Protein AF-X1S1Y2-F1 (afdb_monomer)

Sequence (60 aa):
MTREKAIEILKLAISDPDLVGAVDLMDAQNLGIEALKRCQLARKETSFVGPGLLPGETES

Organism: NCBI:txid412755

Solvent-accessible surface area (backbone atoms only — not comparable to full-atom v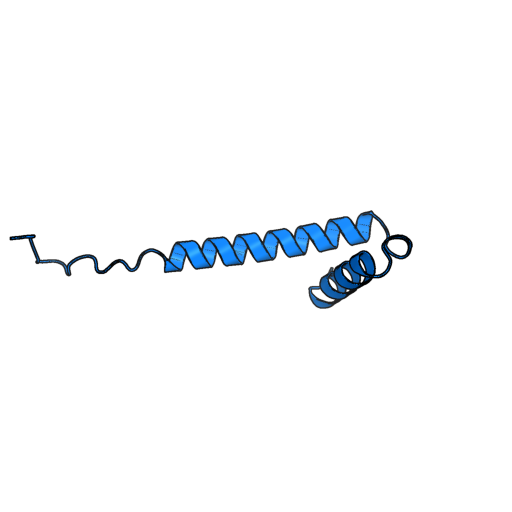alues): 3717 Å² total; per-residue (Å²): 136,54,73,68,58,29,51,51,51,54,51,40,42,72,77,44,50,90,81,48,55,70,66,64,49,50,55,27,49,52,53,51,52,51,52,49,52,51,54,49,51,53,51,56,65,66,67,72,71,64,92,67,68,60,99,86,66,73,91,130

Structure (mmCIF, N/CA/C/O backbone):
data_AF-X1S1Y2-F1
#
_entry.id   AF-X1S1Y2-F1
#
loop_
_atom_site.group_PDB
_atom_site.id
_atom_site.type_symbol
_atom_site.label_atom_id
_atom_site.label_alt_id
_atom_site.label_comp_id
_atom_site.label_asym_id
_atom_site.label_entity_id
_atom_site.label_seq_id
_atom_site.pdbx_PDB_ins_code
_atom_site.Cartn_x
_atom_site.Cartn_y
_atom_site.Cartn_z
_atom_site.occupancy
_atom_site.B_iso_or_equiv
_atom_site.auth_seq_id
_atom_site.auth_comp_id
_atom_site.auth_asym_id
_atom_site.auth_atom_id
_atom_site.pdbx_PDB_model_num
ATOM 1 N N . MET A 1 1 ? -6.776 -6.228 -5.398 1.00 83.62 1 MET A N 1
ATOM 2 C CA . MET A 1 1 ? -5.425 -6.595 -4.914 1.00 83.62 1 MET A CA 1
ATOM 3 C C . MET A 1 1 ? -5.523 -7.260 -3.542 1.00 83.62 1 MET A C 1
ATOM 5 O O . MET A 1 1 ? -6.434 -6.917 -2.801 1.00 83.62 1 MET A O 1
ATOM 9 N N . THR A 1 2 ? -4.639 -8.210 -3.209 1.00 94.12 2 THR A N 1
ATOM 10 C CA . THR A 1 2 ? -4.576 -8.851 -1.878 1.00 94.12 2 THR A CA 1
ATOM 11 C C . THR A 1 2 ? -3.646 -8.089 -0.927 1.00 94.12 2 THR A C 1
ATOM 13 O O . THR A 1 2 ? -2.786 -7.325 -1.369 1.00 94.12 2 THR A O 1
ATOM 16 N N . ARG A 1 3 ? -3.790 -8.315 0.388 1.00 92.62 3 ARG A N 1
ATOM 17 C CA . ARG A 1 3 ? -2.922 -7.710 1.414 1.00 92.62 3 ARG A CA 1
ATOM 18 C C . ARG A 1 3 ? -1.451 -8.087 1.222 1.00 92.62 3 ARG A C 1
ATOM 20 O O . ARG A 1 3 ? -0.594 -7.220 1.332 1.00 92.62 3 ARG A O 1
ATOM 27 N N . GLU A 1 4 ? -1.162 -9.360 0.961 1.00 96.00 4 GLU A N 1
ATOM 28 C CA . GLU A 1 4 ? 0.215 -9.851 0.800 1.00 96.00 4 GLU A CA 1
ATOM 29 C C . GLU A 1 4 ? 0.901 -9.180 -0.389 1.00 96.00 4 GLU A C 1
ATOM 31 O O . GLU A 1 4 ? 1.983 -8.621 -0.233 1.00 96.00 4 GLU A O 1
ATOM 36 N N . LYS A 1 5 ? 0.209 -9.110 -1.532 1.00 95.31 5 LYS A N 1
ATOM 37 C CA . LYS A 1 5 ? 0.722 -8.449 -2.734 1.00 95.31 5 LYS A CA 1
ATOM 38 C C . LYS A 1 5 ? 0.967 -6.954 -2.512 1.00 95.31 5 LYS A C 1
ATOM 40 O O . LYS A 1 5 ? 1.990 -6.433 -2.940 1.00 95.31 5 LYS A O 1
ATOM 45 N N . ALA A 1 6 ? 0.071 -6.266 -1.801 1.00 96.06 6 ALA A N 1
ATOM 46 C CA . ALA A 1 6 ? 0.275 -4.861 -1.450 1.00 96.06 6 ALA A CA 1
ATOM 47 C C . ALA A 1 6 ? 1.525 -4.664 -0.570 1.00 96.06 6 ALA A C 1
ATOM 49 O O . ALA A 1 6 ? 2.281 -3.722 -0.782 1.00 96.06 6 ALA A O 1
ATOM 50 N N . ILE A 1 7 ? 1.782 -5.563 0.389 1.00 96.12 7 ILE A N 1
ATOM 51 C CA . ILE A 1 7 ? 2.988 -5.509 1.231 1.00 96.12 7 ILE A CA 1
ATOM 52 C C . ILE A 1 7 ? 4.252 -5.730 0.395 1.00 96.12 7 ILE A C 1
ATOM 54 O O . ILE A 1 7 ? 5.237 -5.026 0.604 1.00 96.12 7 ILE A O 1
ATOM 58 N N . GLU A 1 8 ? 4.245 -6.685 -0.534 1.00 96.69 8 GLU A N 1
ATOM 59 C CA . GLU A 1 8 ? 5.379 -6.934 -1.434 1.00 96.69 8 GLU A CA 1
ATOM 60 C C . GLU A 1 8 ? 5.678 -5.725 -2.321 1.00 96.69 8 GLU A C 1
ATOM 62 O O . GLU A 1 8 ? 6.826 -5.297 -2.382 1.00 96.69 8 GLU A O 1
ATOM 67 N N . ILE A 1 9 ? 4.647 -5.124 -2.924 1.00 96.50 9 ILE A N 1
ATOM 68 C CA . ILE A 1 9 ? 4.776 -3.907 -3.736 1.00 96.50 9 ILE A C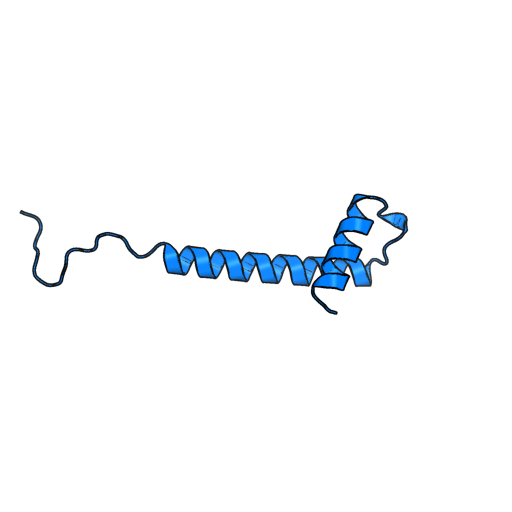A 1
ATOM 69 C C . ILE A 1 9 ? 5.356 -2.758 -2.909 1.00 96.50 9 ILE A C 1
ATOM 71 O O . ILE A 1 9 ? 6.289 -2.097 -3.351 1.00 96.50 9 ILE A O 1
ATOM 75 N N . LEU A 1 10 ? 4.846 -2.532 -1.693 1.00 95.62 10 LEU A N 1
ATOM 76 C CA . LEU A 1 10 ? 5.347 -1.467 -0.819 1.00 95.62 10 LEU A CA 1
ATOM 77 C C . LEU A 1 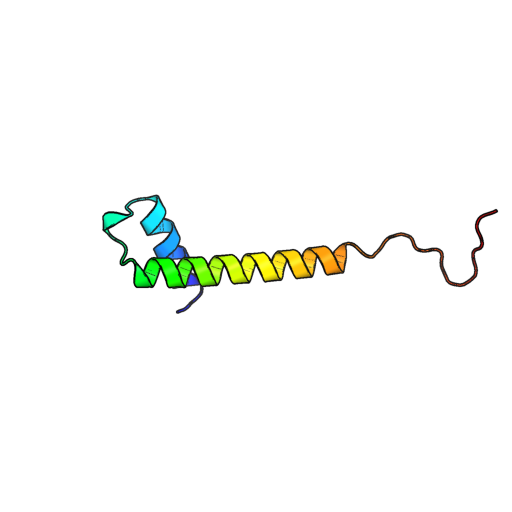10 ? 6.800 -1.708 -0.397 1.00 95.62 10 LEU A C 1
ATOM 79 O O . LEU A 1 10 ? 7.586 -0.767 -0.364 1.00 95.62 10 LEU A O 1
ATOM 83 N N . LYS A 1 11 ? 7.173 -2.955 -0.088 1.00 97.25 11 LYS A N 1
ATOM 84 C CA . LYS A 1 11 ? 8.563 -3.314 0.226 1.00 97.25 11 LYS A CA 1
ATOM 85 C C . LYS A 1 11 ? 9.476 -3.093 -0.974 1.00 97.25 11 LYS A C 1
ATOM 87 O O . LYS A 1 11 ? 10.534 -2.494 -0.811 1.00 97.25 11 LYS A O 1
ATOM 92 N N . LEU A 1 12 ? 9.057 -3.540 -2.157 1.00 96.94 12 LEU A N 1
ATOM 93 C CA . LEU A 1 12 ? 9.816 -3.353 -3.385 1.00 96.94 12 LEU A CA 1
ATOM 94 C C . LEU A 1 12 ? 9.984 -1.867 -3.691 1.00 96.94 12 LEU A C 1
ATOM 96 O O . LEU A 1 12 ? 11.104 -1.447 -3.910 1.00 96.94 12 LEU A O 1
ATOM 100 N N . ALA A 1 13 ? 8.934 -1.054 -3.571 1.00 95.94 13 ALA A N 1
ATOM 101 C CA . ALA A 1 13 ? 9.016 0.388 -3.804 1.00 95.94 13 ALA A CA 1
ATOM 102 C C . ALA A 1 13 ? 9.979 1.117 -2.845 1.00 95.94 13 ALA A C 1
ATOM 104 O O . ALA A 1 13 ? 10.515 2.164 -3.197 1.00 95.94 13 ALA A O 1
ATOM 105 N N . ILE A 1 14 ? 1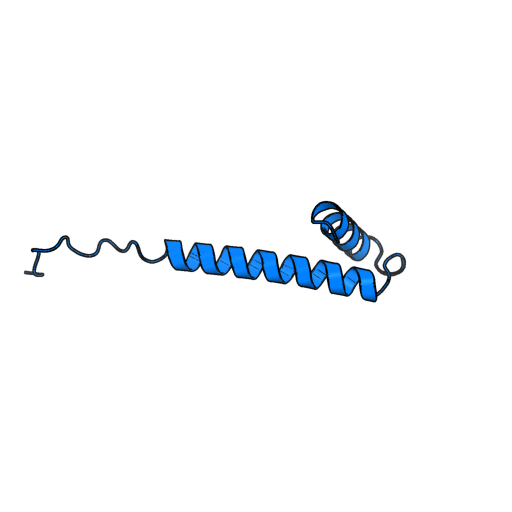0.198 0.586 -1.634 1.00 94.56 14 ILE A N 1
ATOM 106 C CA . ILE A 1 14 ? 11.191 1.111 -0.682 1.00 94.56 14 ILE A CA 1
ATOM 107 C C . ILE A 1 14 ? 12.614 0.713 -1.092 1.00 94.56 14 ILE A C 1
ATOM 109 O O . ILE A 1 14 ? 13.538 1.507 -0.930 1.00 94.56 14 ILE A O 1
ATOM 113 N N . SER A 1 15 ? 12.805 -0.520 -1.565 1.00 97.00 15 SER A N 1
ATOM 114 C CA . SER A 1 15 ? 14.123 -1.046 -1.938 1.00 97.00 15 SER A CA 1
ATOM 115 C C . SER A 1 15 ? 14.581 -0.600 -3.326 1.00 97.00 15 SER A C 1
ATOM 117 O O . SER A 1 15 ? 15.751 -0.277 -3.498 1.00 97.00 15 SER A O 1
ATOM 119 N N . ASP A 1 16 ? 13.669 -0.603 -4.292 1.00 95.12 16 ASP A N 1
ATOM 120 C CA . ASP A 1 16 ? 13.886 -0.275 -5.697 1.00 95.12 16 ASP A CA 1
ATOM 121 C C . ASP A 1 16 ? 12.586 0.296 -6.319 1.00 95.12 16 ASP A C 1
ATOM 123 O O . ASP A 1 16 ? 11.725 -0.452 -6.802 1.00 95.12 16 ASP A O 1
ATOM 127 N N . PRO A 1 17 ? 12.391 1.626 -6.262 1.00 90.75 17 PRO A N 1
ATOM 128 C CA . PRO A 1 17 ? 11.173 2.279 -6.738 1.00 90.75 17 PRO A CA 1
ATOM 129 C C . PRO A 1 17 ? 10.978 2.194 -8.257 1.00 90.75 17 PRO A C 1
ATOM 131 O O . PRO A 1 17 ? 9.835 2.256 -8.710 1.00 90.75 17 PRO A O 1
ATOM 134 N N . ASP A 1 18 ? 12.047 2.013 -9.039 1.00 94.44 18 ASP A N 1
ATOM 135 C CA . ASP A 1 18 ? 11.976 1.966 -10.507 1.00 94.44 18 ASP A CA 1
ATOM 136 C C . ASP A 1 18 ? 11.351 0.655 -11.019 1.00 94.44 18 ASP A C 1
ATOM 138 O O . ASP A 1 18 ? 10.861 0.584 -12.147 1.00 94.44 18 ASP A O 1
ATOM 142 N N . LEU A 1 19 ? 11.314 -0.384 -10.176 1.00 92.81 19 LEU A N 1
ATOM 143 C CA . LEU A 1 19 ? 10.721 -1.687 -10.490 1.00 92.81 19 LEU A CA 1
ATOM 144 C C . LEU A 1 19 ? 9.215 -1.770 -10.208 1.00 92.81 19 LEU A C 1
ATOM 146 O O . LEU A 1 19 ? 8.608 -2.823 -10.421 1.00 92.81 19 LEU A O 1
ATOM 150 N N . VAL A 1 20 ? 8.594 -0.690 -9.727 1.00 93.69 20 VAL A N 1
ATOM 151 C CA . VAL A 1 20 ? 7.176 -0.678 -9.355 1.00 93.69 20 VAL A CA 1
ATOM 152 C C . VAL A 1 20 ? 6.380 0.246 -10.270 1.00 93.69 20 VAL A C 1
ATOM 154 O O . VAL A 1 20 ? 6.651 1.437 -10.388 1.00 93.69 20 VAL A O 1
ATOM 157 N N . GLY A 1 21 ? 5.327 -0.294 -10.887 1.00 94.31 21 GLY A N 1
ATOM 158 C CA . GLY A 1 21 ? 4.389 0.506 -11.668 1.00 94.31 21 GLY A CA 1
ATOM 159 C C . GLY A 1 21 ? 3.624 1.503 -10.791 1.00 94.31 21 GLY A C 1
ATOM 160 O O . GLY A 1 21 ? 3.131 1.153 -9.719 1.00 94.31 21 GLY A O 1
ATOM 161 N N . ALA A 1 22 ? 3.460 2.739 -11.269 1.00 93.25 22 ALA A N 1
ATOM 162 C CA . ALA A 1 22 ? 2.794 3.804 -10.511 1.00 93.25 22 ALA A CA 1
ATOM 163 C C . ALA A 1 22 ? 1.355 3.448 -10.081 1.00 93.25 22 ALA A C 1
ATOM 165 O O . ALA A 1 22 ? 0.935 3.811 -8.984 1.00 93.25 22 ALA A O 1
ATOM 166 N N . VAL A 1 23 ? 0.613 2.712 -10.919 1.00 94.75 23 VAL A N 1
ATOM 167 C CA . VAL A 1 23 ? -0.754 2.254 -10.608 1.00 94.75 23 VAL A CA 1
ATOM 168 C C . VAL A 1 23 ? -0.745 1.233 -9.467 1.00 94.75 23 VAL A C 1
ATOM 170 O O . VAL A 1 23 ? -1.469 1.405 -8.490 1.00 94.75 23 VAL A O 1
ATOM 173 N N . ASP A 1 24 ? 0.121 0.219 -9.547 1.00 94.25 24 ASP A N 1
ATOM 174 C CA . ASP A 1 24 ? 0.258 -0.807 -8.506 1.00 94.25 24 ASP A CA 1
ATOM 175 C C . ASP A 1 24 ? 0.703 -0.196 -7.166 1.00 94.25 24 ASP A C 1
ATOM 177 O O . ASP A 1 24 ? 0.193 -0.566 -6.104 1.00 94.25 24 ASP A O 1
ATOM 181 N N . LEU A 1 25 ? 1.617 0.781 -7.210 1.00 95.50 25 LEU A N 1
ATOM 182 C CA . LEU A 1 25 ? 2.059 1.513 -6.026 1.00 95.50 25 LEU A CA 1
ATOM 183 C C . LEU A 1 25 ? 0.915 2.309 -5.392 1.00 95.50 25 LEU A C 1
ATOM 185 O O . LEU A 1 25 ? 0.723 2.238 -4.176 1.00 95.50 25 LEU A O 1
AT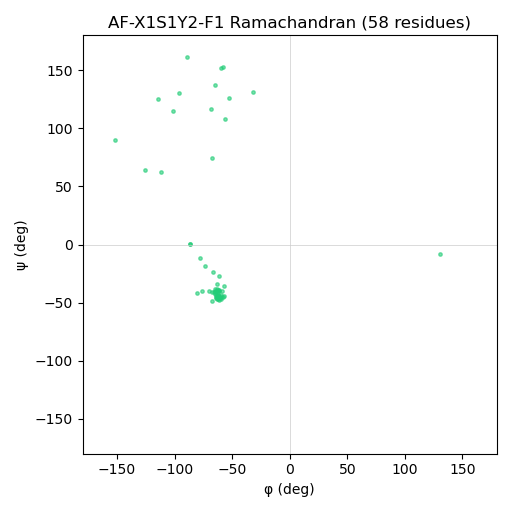OM 189 N N . MET A 1 26 ? 0.143 3.040 -6.201 1.00 96.81 26 MET A N 1
ATOM 190 C CA . MET A 1 26 ? -0.996 3.825 -5.724 1.00 96.81 26 MET A CA 1
ATOM 191 C C . MET A 1 26 ? -2.041 2.930 -5.052 1.00 96.81 26 MET A C 1
ATOM 193 O O . MET A 1 26 ? -2.498 3.227 -3.945 1.00 96.81 26 MET A O 1
ATOM 197 N N . ASP A 1 27 ? -2.386 1.804 -5.675 1.00 96.75 27 ASP A N 1
ATOM 198 C CA . ASP A 1 27 ? -3.345 0.861 -5.108 1.00 96.75 27 ASP A CA 1
ATOM 199 C C . ASP A 1 27 ? -2.837 0.268 -3.782 1.00 96.75 27 ASP A C 1
ATOM 201 O O . ASP A 1 27 ? -3.608 0.101 -2.830 1.00 96.75 27 ASP A O 1
ATOM 205 N N . ALA A 1 28 ? -1.534 -0.021 -3.678 1.00 96.88 28 ALA A N 1
ATOM 206 C CA . ALA A 1 28 ? -0.941 -0.598 -2.474 1.00 96.88 28 ALA A CA 1
ATOM 207 C C . ALA A 1 28 ? -0.902 0.415 -1.325 1.00 96.88 28 ALA A C 1
ATOM 209 O O . ALA A 1 28 ? -1.224 0.081 -0.180 1.00 96.88 28 ALA A O 1
ATOM 210 N N . GLN A 1 29 ? -0.584 1.672 -1.637 1.00 96.19 29 GLN A N 1
ATOM 211 C CA . GLN A 1 29 ? -0.634 2.780 -0.688 1.00 96.19 29 GLN A CA 1
ATOM 212 C C . GLN A 1 29 ? -2.058 3.040 -0.195 1.00 96.19 29 GLN A C 1
ATOM 214 O O . GLN A 1 29 ? -2.260 3.167 1.013 1.00 96.19 29 GLN A O 1
ATOM 219 N N . ASN A 1 30 ? -3.053 3.054 -1.087 1.00 96.88 30 ASN A N 1
ATOM 220 C CA . ASN A 1 30 ? -4.458 3.228 -0.715 1.00 96.88 30 ASN A CA 1
ATOM 221 C C . ASN A 1 30 ? -4.917 2.155 0.279 1.00 96.88 30 ASN A C 1
ATOM 223 O O . ASN A 1 30 ? -5.524 2.476 1.304 1.00 96.88 30 ASN A O 1
ATOM 227 N N . LEU A 1 31 ? -4.554 0.895 0.028 1.00 96.25 31 LEU A N 1
ATOM 228 C CA . LEU A 1 31 ? -4.877 -0.217 0.920 1.00 96.25 31 LEU A CA 1
ATOM 229 C C . LEU A 1 31 ? -4.182 -0.080 2.288 1.00 96.25 31 LEU A C 1
ATOM 231 O O . LEU A 1 31 ? -4.797 -0.326 3.329 1.00 96.25 31 LEU A O 1
ATOM 235 N N . GLY A 1 32 ? -2.924 0.370 2.309 1.00 94.00 32 GLY A N 1
ATOM 236 C CA . GLY A 1 32 ? -2.192 0.669 3.544 1.00 94.00 32 GLY A CA 1
ATOM 237 C C . GLY A 1 32 ? -2.817 1.812 4.353 1.00 94.00 32 GLY A C 1
ATOM 238 O O . GLY A 1 32 ? -3.008 1.687 5.564 1.00 94.00 32 GLY A O 1
ATOM 239 N N . ILE A 1 33 ? -3.199 2.904 3.688 1.00 94.94 33 ILE A N 1
ATOM 240 C CA . ILE A 1 33 ? -3.871 4.055 4.307 1.00 94.94 33 ILE A CA 1
ATOM 241 C C . ILE A 1 33 ? -5.215 3.637 4.905 1.00 94.94 33 ILE A C 1
ATOM 243 O O . ILE A 1 33 ? -5.538 4.025 6.028 1.00 94.94 33 ILE A O 1
ATOM 247 N N . GLU A 1 34 ? -6.004 2.840 4.186 1.00 94.44 34 GLU A N 1
ATOM 248 C CA . GLU A 1 34 ? -7.288 2.356 4.685 1.00 94.44 34 GLU A CA 1
ATOM 249 C C . GLU A 1 34 ? -7.117 1.477 5.931 1.00 94.44 34 GLU A C 1
ATOM 251 O O . GLU A 1 34 ? -7.827 1.665 6.923 1.00 94.44 34 GLU A O 1
ATOM 256 N N . ALA A 1 35 ? -6.132 0.575 5.933 1.00 91.69 35 ALA A N 1
ATOM 257 C CA . ALA A 1 35 ? -5.816 -0.243 7.100 1.00 91.69 35 ALA A CA 1
ATOM 258 C C . ALA A 1 35 ? -5.424 0.619 8.313 1.00 91.69 35 ALA A C 1
ATOM 260 O O . ALA A 1 35 ? -5.917 0.391 9.419 1.00 91.69 35 ALA A O 1
ATOM 261 N N . LEU A 1 36 ? -4.602 1.654 8.110 1.00 90.88 36 LEU A N 1
ATOM 262 C CA . LEU A 1 36 ? -4.222 2.588 9.172 1.00 90.88 36 LEU A CA 1
ATOM 263 C C . LEU A 1 36 ? -5.422 3.373 9.709 1.00 90.88 36 LEU A C 1
ATOM 265 O O . LEU A 1 36 ? -5.568 3.487 10.926 1.00 90.88 36 LEU A O 1
ATOM 269 N N . LYS A 1 37 ? -6.306 3.865 8.832 1.00 92.12 37 LYS A N 1
ATOM 270 C CA . LYS A 1 37 ? -7.549 4.541 9.239 1.00 92.12 37 LYS A CA 1
ATOM 271 C C . LYS A 1 37 ? -8.417 3.627 10.102 1.00 92.12 37 LYS A C 1
ATOM 273 O O . LYS A 1 37 ? -8.882 4.057 11.153 1.00 92.12 37 LYS A O 1
ATOM 278 N N . ARG A 1 38 ? -8.585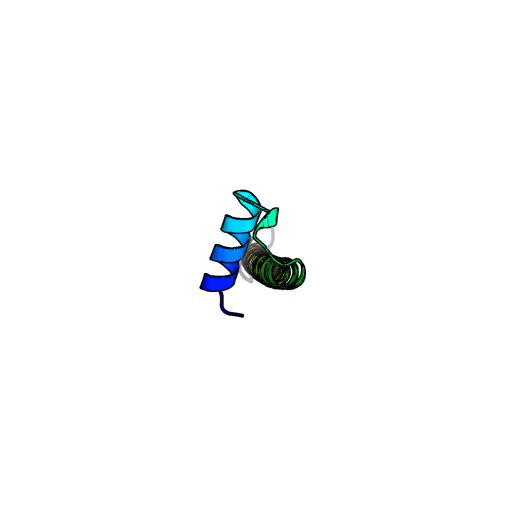 2.359 9.711 1.00 89.19 38 ARG A N 1
ATOM 279 C CA . ARG A 1 38 ? -9.340 1.365 10.496 1.00 89.19 38 ARG A CA 1
ATOM 280 C C . ARG A 1 38 ? -8.700 1.112 11.863 1.00 89.19 38 ARG A C 1
ATOM 282 O O . ARG A 1 38 ? -9.403 1.125 12.867 1.00 89.19 38 ARG A O 1
ATOM 289 N N . CYS A 1 39 ? -7.375 0.970 11.930 1.00 87.31 39 CYS A N 1
ATOM 290 C CA . CYS A 1 39 ? -6.660 0.840 13.203 1.00 87.31 39 CYS A CA 1
ATOM 291 C C . CYS A 1 39 ? -6.811 2.086 14.091 1.00 87.31 39 CYS A C 1
ATOM 293 O O . CYS A 1 39 ? -6.951 1.964 15.304 1.00 87.31 39 CYS A O 1
ATOM 295 N N . GLN A 1 40 ? -6.787 3.289 13.514 1.00 82.44 40 GLN A N 1
ATOM 296 C CA . GLN A 1 40 ? -6.996 4.537 14.254 1.00 82.44 40 GLN A CA 1
ATOM 297 C C . GLN A 1 40 ? -8.427 4.671 14.782 1.00 82.44 40 GLN A C 1
ATOM 299 O O . GLN A 1 40 ? -8.602 5.103 15.919 1.00 82.44 40 GLN A O 1
ATOM 304 N N . LEU A 1 41 ? -9.432 4.293 13.986 1.00 76.19 41 LEU A N 1
ATOM 305 C CA . LEU A 1 41 ? -10.828 4.244 14.425 1.00 76.19 41 LEU A CA 1
ATOM 306 C C . LEU A 1 41 ? -10.998 3.257 15.582 1.00 76.19 41 LEU A C 1
ATOM 308 O O . LEU A 1 41 ? -11.493 3.655 16.631 1.00 76.19 41 LEU A O 1
ATOM 312 N N . ALA A 1 42 ? -10.456 2.042 15.456 1.00 71.88 42 ALA A N 1
ATOM 313 C CA . ALA A 1 42 ? -10.461 1.060 16.539 1.00 71.88 42 ALA A CA 1
ATOM 314 C C . ALA A 1 42 ? -9.754 1.588 17.804 1.00 71.88 42 ALA A C 1
ATOM 316 O O . ALA A 1 42 ? -10.250 1.417 18.913 1.00 71.88 42 ALA A O 1
ATOM 317 N N . ARG A 1 43 ? -8.626 2.306 17.661 1.00 66.62 43 ARG A N 1
ATOM 318 C CA . ARG A 1 43 ? -7.936 2.942 18.801 1.00 66.62 43 ARG A CA 1
ATOM 319 C C . ARG A 1 43 ? -8.767 4.049 19.456 1.00 66.62 43 ARG A C 1
ATOM 321 O O . ARG A 1 43 ? -8.747 4.167 20.679 1.00 66.62 43 ARG A O 1
ATOM 328 N N . LYS A 1 44 ? -9.494 4.854 18.674 1.00 60.25 44 LYS A N 1
ATOM 329 C CA . LYS A 1 44 ? -10.414 5.873 19.206 1.00 60.25 44 LYS A CA 1
ATOM 330 C C . LYS A 1 44 ? -11.585 5.240 19.953 1.00 60.25 44 LYS A C 1
ATOM 332 O O . LYS A 1 44 ? -11.909 5.714 21.034 1.00 60.25 44 LYS A O 1
ATOM 337 N N . GLU A 1 45 ? -12.150 4.154 19.434 1.00 56.03 45 GLU A N 1
ATOM 338 C CA . GLU A 1 45 ? -13.208 3.391 20.112 1.00 56.03 45 GLU A CA 1
ATOM 339 C C . GLU A 1 45 ? -12.720 2.784 21.437 1.00 56.03 45 GLU A C 1
ATOM 341 O O . GLU A 1 45 ? -13.453 2.783 22.419 1.00 56.03 45 GLU A O 1
ATOM 346 N N . THR A 1 46 ? -11.450 2.374 21.526 1.00 52.72 46 THR A N 1
ATOM 347 C CA . THR A 1 46 ? -10.856 1.908 22.795 1.00 52.72 46 THR A CA 1
ATOM 348 C C . THR A 1 46 ? -10.459 3.028 23.764 1.00 52.72 46 THR A C 1
ATOM 350 O O . THR A 1 46 ? -10.158 2.748 24.920 1.00 52.72 46 THR A O 1
ATOM 353 N N . SER A 1 47 ? -10.440 4.295 23.327 1.00 47.94 47 SER A N 1
ATOM 354 C CA . SER A 1 47 ? -10.021 5.438 24.156 1.00 47.94 47 SER A CA 1
ATOM 355 C C . SER A 1 47 ? -11.154 6.029 25.007 1.00 47.94 47 SER A C 1
ATOM 357 O O . SER A 1 47 ? -10.911 6.980 25.748 1.00 47.94 47 SER A O 1
ATOM 359 N N . PHE A 1 48 ? -12.369 5.476 24.940 1.00 48.28 48 PHE A N 1
ATOM 360 C CA . PHE A 1 48 ? -13.473 5.821 25.837 1.00 48.28 48 PHE A CA 1
ATOM 361 C C . PHE A 1 48 ? -13.812 4.638 26.753 1.00 48.28 48 PHE A C 1
ATOM 363 O O . PHE A 1 48 ? -14.905 4.088 26.739 1.00 48.28 48 PHE A O 1
ATOM 370 N N . VAL A 1 49 ? -12.839 4.246 27.572 1.00 49.22 49 VAL A N 1
ATOM 371 C CA . VAL A 1 49 ? -13.113 3.671 28.893 1.00 49.22 49 VAL A CA 1
ATOM 372 C C . VAL A 1 49 ? -12.315 4.513 29.878 1.00 49.22 49 VAL A C 1
ATOM 374 O O . VAL A 1 49 ? -11.338 4.073 30.476 1.00 49.22 49 VAL A O 1
ATOM 377 N N . GLY A 1 50 ? -12.672 5.797 29.979 1.00 50.50 50 GLY A N 1
ATOM 378 C CA . GLY A 1 50 ? -12.354 6.518 31.206 1.00 50.50 50 GLY A CA 1
ATOM 379 C C . GLY A 1 50 ? -13.018 5.772 32.371 1.00 50.50 50 GLY A C 1
ATOM 380 O O . GLY A 1 50 ? -14.043 5.118 32.145 1.00 50.50 50 GLY A O 1
ATOM 381 N N . PRO A 1 51 ? -12.488 5.842 33.602 1.00 50.06 51 PRO A N 1
ATOM 382 C CA . PRO A 1 51 ? -13.253 5.458 34.778 1.00 50.06 51 PRO A CA 1
ATOM 383 C C . PRO A 1 51 ? -14.375 6.493 34.943 1.00 50.06 51 PRO A C 1
ATOM 385 O O . PRO A 1 51 ? -14.290 7.415 35.744 1.00 50.06 51 PRO A O 1
ATOM 388 N N . GLY A 1 52 ? -15.391 6.410 34.086 1.00 52.41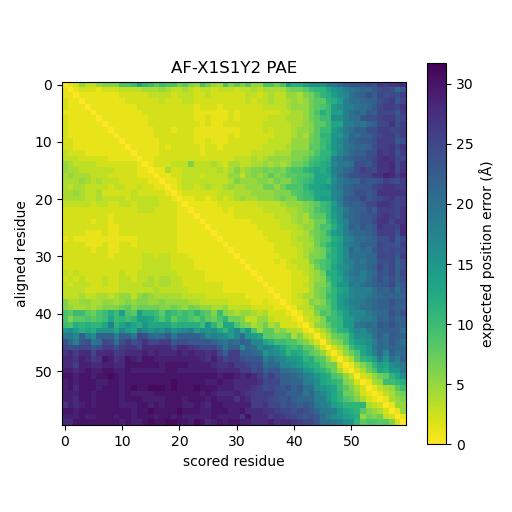 52 GLY A N 1
ATOM 389 C CA . GLY A 1 52 ? -16.650 7.093 34.286 1.00 52.41 52 GLY A CA 1
ATOM 390 C C . GLY A 1 52 ? -17.296 6.420 35.479 1.00 52.41 52 GLY A C 1
ATOM 391 O O . GLY A 1 52 ? -17.546 5.215 35.426 1.00 52.41 52 GLY A O 1
ATOM 392 N N . LEU A 1 53 ? -17.472 7.198 36.547 1.00 59.38 53 LEU A N 1
ATOM 393 C CA . LEU A 1 53 ? -18.243 6.860 37.739 1.00 59.38 53 LEU A CA 1
ATOM 394 C C . LEU A 1 53 ? -19.414 5.946 37.373 1.00 59.38 53 LEU A C 1
ATOM 396 O O . LEU A 1 53 ? -20.156 6.208 36.416 1.00 59.38 53 LEU A O 1
ATOM 400 N N . LEU A 1 54 ? -19.552 4.855 38.124 1.00 60.75 54 LEU A N 1
ATOM 401 C CA . LEU A 1 54 ? -20.683 3.958 37.947 1.00 60.75 54 LEU A CA 1
ATOM 402 C C . LEU A 1 54 ? -21.980 4.750 38.195 1.00 60.75 54 LEU A C 1
ATOM 404 O O . LEU A 1 54 ? -21.971 5.731 38.946 1.00 60.75 54 LEU A O 1
ATOM 408 N N . PRO A 1 55 ? -23.108 4.357 37.573 1.00 51.19 55 PRO A N 1
ATOM 409 C CA . PRO A 1 55 ? -24.369 5.058 37.772 1.00 51.19 55 PRO A CA 1
ATOM 410 C C . PRO A 1 55 ? -24.708 5.101 39.271 1.00 51.19 55 PRO A C 1
ATOM 412 O O . PRO A 1 55 ? -25.038 4.071 39.856 1.00 51.19 55 PRO A O 1
ATOM 415 N N . GLY A 1 56 ? -24.601 6.282 39.889 1.00 61.81 56 GLY A N 1
ATOM 416 C CA . GLY A 1 56 ? -24.871 6.487 41.317 1.00 61.81 56 GLY A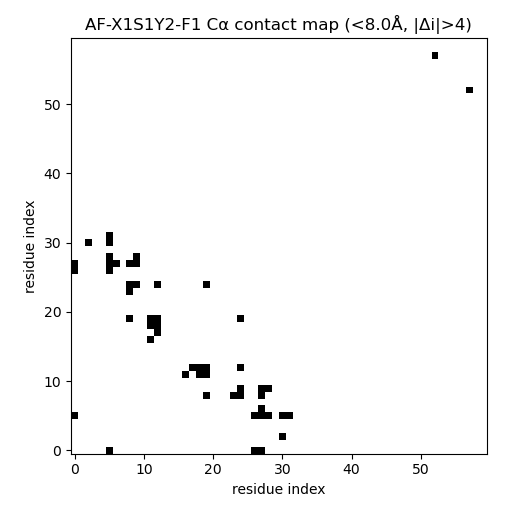 CA 1
ATOM 417 C C . GLY A 1 56 ? -23.801 7.242 42.109 1.00 61.81 56 GLY A C 1
ATOM 418 O O . GLY A 1 56 ? -24.070 7.596 43.252 1.00 61.81 56 GLY A O 1
ATOM 419 N N . GLU A 1 57 ? -22.628 7.531 41.544 1.00 57.81 57 GLU A N 1
ATOM 420 C CA . GLU A 1 57 ? -21.581 8.257 42.271 1.00 57.81 57 GLU A CA 1
ATOM 421 C C . GLU A 1 57 ? -21.542 9.744 41.854 1.00 57.81 57 GLU A C 1
ATOM 423 O O . GLU A 1 57 ? -21.255 10.077 40.705 1.00 57.81 57 GLU A O 1
ATOM 428 N N . THR A 1 58 ? -21.861 10.655 42.782 1.00 57.59 58 THR A N 1
ATOM 429 C CA . THR A 1 58 ? -21.638 12.105 42.633 1.00 57.59 58 THR A CA 1
ATOM 430 C C . THR A 1 58 ? -20.320 12.487 43.300 1.00 57.59 58 THR A C 1
ATOM 432 O O . THR A 1 58 ? -20.102 12.115 44.454 1.00 57.59 58 THR A O 1
ATOM 435 N N . GLU A 1 59 ? -19.463 13.234 42.595 1.00 55.16 59 GLU A N 1
ATOM 436 C CA . GLU A 1 59 ? -18.237 13.817 43.160 1.00 55.16 59 GLU A CA 1
ATOM 437 C C . GLU A 1 59 ? -18.575 14.612 44.437 1.00 55.16 59 GLU A C 1
ATOM 439 O O . GLU A 1 59 ? -19.495 15.434 44.431 1.00 55.16 59 GLU A O 1
ATOM 444 N N . SER A 1 60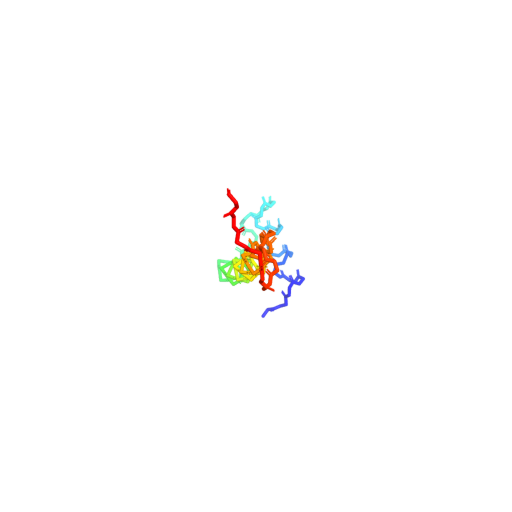 ? -17.892 14.280 45.541 1.00 57.38 60 SER A N 1
ATOM 445 C CA . SER A 1 60 ? -18.062 14.901 46.868 1.00 57.38 60 SER A CA 1
ATOM 446 C C . SER A 1 60 ? -17.360 16.247 46.984 1.00 57.38 60 SER A C 1
ATOM 448 O O . SER A 1 60 ? -16.285 16.403 46.362 1.00 57.38 60 SER A O 1
#

Mean predicted aligned error: 11.24 Å

Radius of gyration: 20.47 Å; Cα contacts (8 Å, |Δi|>4): 26; chains: 1; bounding box: 39×25×58 Å

pLDDT: mean 81.72, std 18.11, range [47.94, 97.25]

Foldseek 3Di:
DDLVQLVVLVVCCVVPVVPHDPVSPVVSVVVVVVVVVVVVVVVVVVVPPDVPDDPPDDDD

Secondary structure (DSSP, 8-state):
--HHHHHHHHHHHHH-GGGS-HHHHHHHHHHHHHHHHHHHHHHHHHT-------TT----